Protein AF-A0A819L5R4-F1 (afdb_monomer_lite)

Foldseek 3Di:
DFDDDDDPVRLVVLAPDPVPPDPVVVCVSPPCPPVVDDDDDGDDVPDPRRPDDDDDHGPVNLVPDPDDPAQDDPRQEAEDEAEADQPDPPRDDVVVVQVVCCVVNPRHHYHYDDYYYPDD

Radius of gyration: 20.22 Å; chains: 1; bounding box: 45×38×45 Å

pLDDT: mean 86.04, std 8.28, range [56.38, 96.94]

Organism: NCBI:txid433720

Structure (mmCIF, N/CA/C/O backbone):
data_AF-A0A819L5R4-F1
#
_entry.id   AF-A0A819L5R4-F1
#
loop_
_atom_site.group_PDB
_atom_site.id
_atom_site.type_symbol
_atom_site.label_atom_id
_atom_site.label_alt_id
_atom_site.label_comp_id
_atom_site.label_asym_id
_atom_site.label_entity_id
_atom_site.label_seq_id
_atom_site.pdbx_PDB_ins_code
_atom_site.Cartn_x
_atom_site.Cartn_y
_atom_site.Cartn_z
_atom_site.occupancy
_atom_site.B_iso_or_equiv
_atom_site.auth_seq_id
_atom_site.auth_comp_id
_atom_site.auth_asym_id
_atom_site.auth_atom_id
_atom_site.pdbx_PDB_model_num
ATOM 1 N N . MET A 1 1 ? -1.826 24.662 10.973 1.00 60.44 1 MET A N 1
ATOM 2 C CA . MET A 1 1 ? -2.693 23.920 11.916 1.00 60.44 1 MET A CA 1
ATOM 3 C C . MET A 1 1 ? -1.910 22.696 12.349 1.00 60.44 1 MET A C 1
ATOM 5 O O . MET A 1 1 ? -1.206 22.161 11.508 1.00 60.44 1 MET A O 1
ATOM 9 N N . SER A 1 2 ? -1.961 22.302 13.619 1.00 74.81 2 SER A N 1
ATOM 10 C CA . SER A 1 2 ? -1.259 21.110 14.109 1.00 74.81 2 SER A CA 1
ATOM 11 C C . SER A 1 2 ? -2.091 19.857 13.841 1.00 74.81 2 SER A C 1
ATOM 13 O O . SER A 1 2 ? -3.280 19.840 14.165 1.00 74.81 2 SER A O 1
ATOM 15 N N . PHE A 1 3 ? -1.472 18.817 13.278 1.00 85.00 3 PHE A N 1
ATOM 16 C CA . PHE A 1 3 ? -2.065 17.481 13.225 1.00 85.00 3 PHE A CA 1
ATOM 17 C C . PHE A 1 3 ? -2.491 17.037 14.632 1.00 85.00 3 PHE A C 1
ATOM 19 O O . PHE A 1 3 ? -1.833 17.352 15.622 1.00 85.00 3 PHE A O 1
ATOM 26 N N . THR A 1 4 ? -3.619 16.338 14.724 1.00 87.00 4 THR A N 1
ATOM 27 C CA . THR A 1 4 ? -4.103 15.727 15.966 1.00 87.00 4 THR A CA 1
ATOM 28 C C . THR A 1 4 ? -4.404 14.270 15.663 1.00 87.00 4 THR A C 1
ATOM 30 O O . THR A 1 4 ? -5.177 13.983 14.750 1.00 87.00 4 THR A O 1
ATOM 33 N N . ALA A 1 5 ? -3.773 13.360 16.404 1.00 85.88 5 ALA A N 1
ATOM 34 C CA . ALA A 1 5 ? -4.027 11.935 16.246 1.00 85.88 5 ALA A CA 1
ATOM 35 C C . ALA A 1 5 ? -5.480 11.610 16.649 1.00 85.88 5 ALA A C 1
ATOM 37 O O . ALA A 1 5 ? -5.991 12.221 17.594 1.00 85.88 5 ALA A O 1
ATOM 38 N N . PRO A 1 6 ? -6.154 10.681 15.949 1.00 88.31 6 PRO A N 1
ATOM 39 C CA . PRO A 1 6 ? -7.515 10.289 16.294 1.00 88.31 6 PRO A CA 1
ATOM 40 C C . PRO A 1 6 ? -7.561 9.586 17.659 1.00 88.31 6 PRO A C 1
ATOM 42 O O . PRO A 1 6 ? -6.642 8.846 18.008 1.00 88.31 6 PRO A O 1
ATOM 45 N N . SER A 1 7 ? -8.636 9.799 18.421 1.00 88.88 7 SER A N 1
ATOM 46 C CA . SER A 1 7 ? -8.883 9.075 19.673 1.00 88.88 7 SER A CA 1
ATOM 47 C C . SER A 1 7 ? -9.328 7.632 19.420 1.00 88.88 7 SER A C 1
ATOM 49 O O . SER A 1 7 ? -9.769 7.285 18.321 1.00 88.88 7 SER A O 1
ATOM 51 N N . ASN A 1 8 ? -9.292 6.797 20.460 1.00 85.50 8 ASN A N 1
ATOM 52 C CA . ASN A 1 8 ? -9.774 5.417 20.377 1.00 85.50 8 ASN A CA 1
ATOM 53 C C . ASN A 1 8 ? -11.263 5.343 19.997 1.00 85.50 8 ASN A C 1
ATOM 55 O O . ASN A 1 8 ? -11.650 4.458 19.233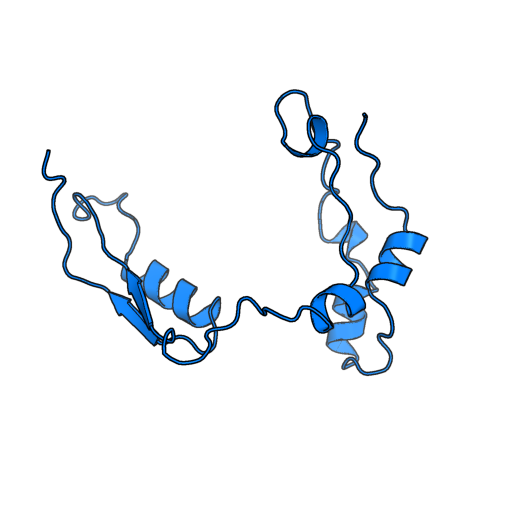 1.00 85.50 8 ASN A O 1
ATOM 59 N N . GLU A 1 9 ? -12.097 6.291 20.445 1.00 89.81 9 GLU A N 1
ATOM 60 C CA . GLU A 1 9 ? -13.498 6.362 20.011 1.00 89.81 9 GLU A CA 1
ATOM 61 C C . GLU A 1 9 ? -13.615 6.686 18.518 1.00 89.81 9 GLU A C 1
ATOM 63 O O . GLU A 1 9 ? -14.392 6.042 17.816 1.00 89.81 9 GLU A O 1
ATOM 68 N N . GLN A 1 10 ? -12.815 7.634 18.015 1.00 90.44 10 GLN A N 1
ATOM 69 C CA . GLN A 1 10 ? -12.808 7.998 16.593 1.00 90.44 10 GLN A CA 1
ATOM 70 C C . GLN A 1 10 ? -12.312 6.845 15.713 1.00 90.44 10 GLN A C 1
ATOM 72 O O . GLN A 1 10 ? -12.837 6.632 14.620 1.00 90.44 10 GLN A O 1
ATOM 77 N N . ILE A 1 11 ? -11.327 6.077 16.188 1.00 87.81 11 ILE A N 1
ATOM 78 C CA . ILE A 1 11 ? -10.840 4.870 15.511 1.00 87.81 11 ILE A CA 1
ATOM 79 C C . ILE A 1 11 ? -11.945 3.806 15.470 1.00 87.81 11 ILE A C 1
ATOM 81 O O . ILE A 1 11 ? -12.227 3.259 14.401 1.00 87.81 11 ILE A O 1
ATOM 85 N N . ALA A 1 12 ? -12.611 3.542 16.598 1.00 88.25 12 ALA A N 1
ATOM 86 C CA . ALA A 1 12 ? -13.705 2.575 16.670 1.00 88.25 12 ALA A CA 1
ATOM 87 C C . ALA A 1 12 ? -14.884 2.967 15.760 1.00 88.25 12 ALA A C 1
ATOM 89 O O . ALA A 1 12 ? -15.414 2.126 15.032 1.00 88.25 12 ALA A O 1
ATOM 90 N N . GLU A 1 13 ? -15.255 4.250 15.743 1.00 91.75 13 GLU A N 1
ATOM 91 C CA . GLU A 1 13 ? -16.275 4.787 14.839 1.00 91.75 13 GLU A CA 1
ATOM 92 C C . GLU A 1 13 ? -15.861 4.633 13.366 1.00 91.75 13 GLU A C 1
ATOM 94 O O . GLU A 1 13 ? -16.663 4.202 12.535 1.00 91.75 13 GLU A O 1
ATOM 99 N N . ALA A 1 14 ? -14.595 4.915 13.035 1.00 91.38 14 ALA A N 1
ATOM 100 C CA . ALA A 1 14 ? -14.080 4.794 11.675 1.00 91.38 14 ALA A CA 1
ATOM 101 C C . ALA A 1 14 ? -14.070 3.347 11.154 1.00 91.38 14 ALA A C 1
ATOM 103 O O . ALA A 1 14 ? -14.312 3.138 9.960 1.00 91.38 14 ALA A O 1
ATOM 104 N N . LEU A 1 15 ? -13.830 2.356 12.020 1.00 89.56 15 LEU A N 1
ATOM 105 C CA . LEU A 1 15 ? -13.906 0.928 11.679 1.00 89.56 15 LEU A CA 1
ATOM 106 C C . LEU A 1 15 ? -15.343 0.485 11.344 1.00 89.56 15 LEU A C 1
ATOM 108 O O . LEU A 1 15 ? -15.543 -0.345 10.449 1.00 89.56 15 LEU A O 1
ATOM 112 N N . GLY A 1 16 ? -16.340 1.073 12.010 1.00 90.81 16 GLY A N 1
ATOM 113 C CA . GLY A 1 16 ? -17.759 0.796 11.795 1.00 90.81 16 GLY A CA 1
ATOM 114 C C . GLY A 1 16 ? -18.206 -0.579 12.311 1.00 90.81 16 GLY A C 1
ATOM 115 O O . GLY A 1 16 ? -17.674 -1.113 13.281 1.00 90.81 16 GLY A O 1
ATOM 116 N N . ASP A 1 17 ? -19.227 -1.164 11.676 1.00 90.75 17 ASP A N 1
ATOM 117 C CA . ASP A 1 17 ? -19.799 -2.446 12.110 1.00 90.75 17 ASP A CA 1
ATOM 118 C C . ASP A 1 17 ? -18.907 -3.649 11.744 1.00 90.75 17 ASP A C 1
ATOM 120 O O . ASP A 1 17 ? -18.797 -4.052 10.580 1.00 90.75 17 ASP A O 1
ATOM 124 N N . LEU A 1 18 ? -18.321 -4.260 12.777 1.00 89.06 18 LEU A N 1
ATOM 125 C CA . LEU A 1 18 ? -17.465 -5.447 12.694 1.00 89.06 18 LEU A CA 1
ATOM 126 C C . LEU A 1 18 ? -18.220 -6.767 12.936 1.00 89.06 18 LEU A C 1
ATOM 128 O O . LEU A 1 18 ? -17.598 -7.830 12.941 1.00 89.06 18 LEU A O 1
ATOM 132 N N . SER A 1 19 ? -19.542 -6.745 13.150 1.00 89.00 19 SER A N 1
ATOM 133 C CA . SER A 1 19 ? -20.344 -7.943 13.467 1.00 89.00 19 SER A CA 1
ATOM 134 C C . SER A 1 19 ? -20.283 -9.030 12.390 1.00 89.00 19 SER A C 1
ATOM 136 O O . SER A 1 19 ? -20.426 -10.212 12.693 1.00 89.00 19 SER A O 1
ATOM 138 N N . LYS A 1 20 ? -20.030 -8.631 11.140 1.00 87.19 20 LYS A N 1
ATOM 139 C CA . LYS A 1 20 ? -19.965 -9.514 9.968 1.00 87.19 20 LYS A CA 1
ATOM 140 C C . LYS A 1 20 ? -18.572 -10.080 9.694 1.00 87.19 20 LYS A C 1
ATOM 142 O O . LYS A 1 20 ? -18.422 -10.858 8.754 1.00 87.19 20 LYS A O 1
ATOM 147 N N . LEU A 1 21 ? -17.550 -9.673 10.449 1.00 88.25 21 LEU A N 1
ATOM 148 C CA . LEU A 1 21 ? -16.200 -10.194 10.256 1.00 88.25 21 LEU A CA 1
ATOM 149 C C . LEU A 1 21 ? -16.068 -11.600 10.857 1.00 88.25 21 LEU A C 1
ATOM 151 O O . LEU A 1 21 ? -16.560 -11.837 11.962 1.00 88.25 21 LEU A O 1
ATOM 155 N N . PRO A 1 22 ? -15.348 -12.521 10.189 1.00 93.31 22 PRO A N 1
ATOM 156 C CA . PRO A 1 22 ? -14.911 -13.761 10.818 1.00 93.31 22 PRO A CA 1
ATOM 157 C C . PRO A 1 22 ? -14.149 -13.468 12.116 1.00 93.31 22 PRO A C 1
ATOM 159 O O . PRO A 1 22 ? -13.393 -12.496 12.180 1.00 93.31 22 PRO A O 1
ATOM 162 N N . ASN A 1 23 ? -14.288 -14.332 13.125 1.00 88.69 23 ASN A N 1
ATOM 163 C CA . ASN A 1 23 ? -13.685 -14.122 14.449 1.00 88.69 23 ASN A CA 1
ATOM 164 C C . ASN A 1 23 ? -12.179 -13.816 14.391 1.00 88.69 23 ASN A C 1
ATOM 166 O O . ASN A 1 23 ? -11.716 -12.922 15.091 1.00 88.69 23 ASN A O 1
ATOM 170 N N . THR A 1 24 ? -11.429 -14.491 13.515 1.00 88.56 24 THR A N 1
ATOM 171 C CA . THR A 1 24 ? -9.989 -14.253 13.329 1.00 88.56 24 THR A CA 1
ATOM 172 C C . THR A 1 24 ? -9.689 -12.828 12.858 1.00 88.56 24 THR A C 1
ATOM 174 O O . THR A 1 24 ? -8.787 -12.185 13.383 1.00 88.56 24 THR A O 1
ATOM 177 N N . MET A 1 25 ? -10.466 -12.306 11.903 1.00 86.19 25 MET A N 1
ATOM 178 C CA . MET A 1 25 ? -10.300 -10.933 11.412 1.00 86.19 25 MET A CA 1
ATOM 179 C C . MET A 1 25 ? -10.752 -9.916 12.451 1.00 86.19 25 MET A C 1
ATOM 181 O O . MET A 1 25 ? -10.093 -8.901 12.628 1.00 86.19 25 MET A O 1
ATOM 185 N N . LYS A 1 26 ? -11.846 -10.205 13.165 1.00 86.94 26 LYS A N 1
ATOM 186 C CA . LYS A 1 26 ? -12.317 -9.357 14.259 1.00 86.94 26 LYS A CA 1
ATOM 187 C C . LYS A 1 26 ? -11.239 -9.216 15.335 1.00 86.94 26 LYS A C 1
ATOM 189 O O . LYS A 1 26 ? -10.924 -8.100 15.713 1.00 86.94 26 LYS A O 1
ATOM 1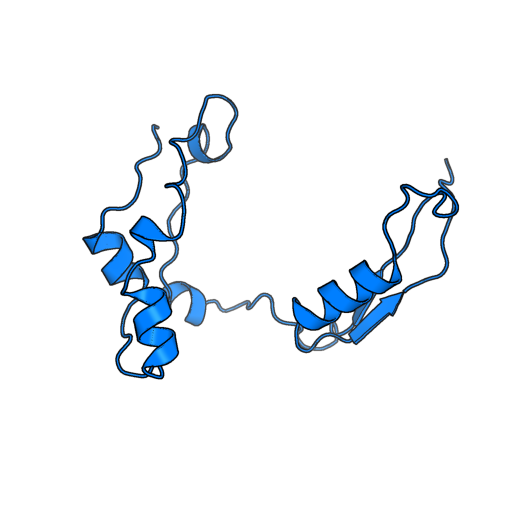94 N N . MET A 1 27 ? -10.610 -10.320 15.744 1.00 82.88 27 MET A N 1
ATOM 195 C CA . MET A 1 27 ? -9.482 -10.290 16.679 1.00 82.88 27 MET A CA 1
ATOM 196 C C . MET A 1 27 ? -8.312 -9.462 16.149 1.00 82.88 27 MET A C 1
ATOM 198 O O . MET A 1 27 ? -7.797 -8.635 16.890 1.00 82.88 27 MET A O 1
ATOM 202 N N . ALA A 1 28 ? -7.933 -9.640 14.881 1.00 82.81 28 ALA A N 1
ATOM 203 C CA . ALA A 1 28 ? -6.822 -8.902 14.282 1.00 82.81 28 ALA A CA 1
ATOM 204 C C . ALA A 1 28 ? -7.042 -7.378 14.256 1.00 82.81 28 ALA A C 1
ATOM 206 O O . ALA A 1 28 ? -6.064 -6.639 14.241 1.00 82.81 28 ALA A O 1
ATOM 207 N N . VAL A 1 29 ? -8.299 -6.910 14.247 1.00 80.75 29 VAL A N 1
ATOM 208 C CA . VAL A 1 29 ? -8.633 -5.474 14.202 1.00 80.75 29 VAL A CA 1
ATOM 209 C C . VAL A 1 29 ? -9.086 -4.874 15.535 1.00 80.75 29 VAL A C 1
ATOM 211 O O . VAL A 1 29 ? -9.196 -3.656 15.627 1.00 80.75 29 VAL A O 1
ATOM 214 N N . THR A 1 30 ? -9.371 -5.687 16.559 1.00 77.06 30 THR A N 1
ATOM 215 C CA . THR A 1 30 ? -9.818 -5.185 17.875 1.00 77.06 30 THR A CA 1
ATOM 216 C C . THR A 1 30 ? -8.876 -5.515 19.022 1.00 77.06 30 THR A C 1
ATOM 218 O O . THR A 1 30 ? -8.931 -4.837 20.041 1.00 77.06 30 THR A O 1
ATOM 221 N N . ASN A 1 31 ? -8.046 -6.555 18.903 1.00 70.88 31 ASN A N 1
ATOM 222 C CA . ASN A 1 31 ? -7.233 -7.047 20.012 1.00 70.88 31 ASN A CA 1
ATOM 223 C C . ASN A 1 31 ? -5.747 -6.944 19.668 1.00 70.88 31 ASN A C 1
ATOM 225 O O . ASN A 1 31 ? -5.283 -7.558 18.711 1.00 70.88 31 ASN A O 1
ATOM 229 N N . GLY A 1 32 ? -4.999 -6.213 20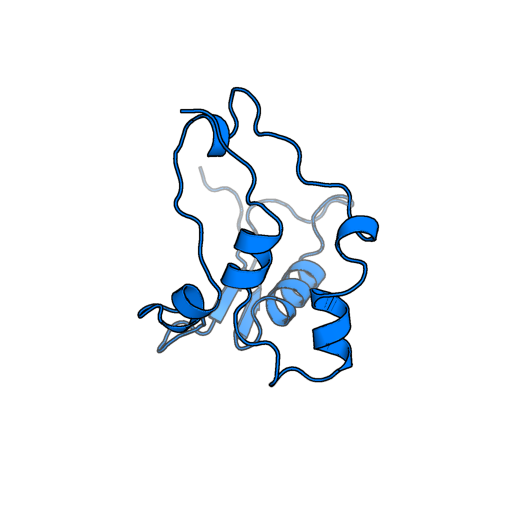.494 1.00 64.62 32 GLY A N 1
ATOM 230 C CA . GLY A 1 32 ? -3.539 -6.221 20.470 1.00 64.62 32 GLY A CA 1
ATOM 231 C C . GLY A 1 32 ? -2.890 -5.428 19.339 1.00 64.62 32 GLY A C 1
ATOM 232 O O . GLY A 1 32 ? -1.676 -5.513 19.223 1.00 64.62 32 GLY A O 1
ATOM 233 N N . ILE A 1 33 ? -3.624 -4.646 18.531 1.00 65.81 33 ILE A N 1
ATOM 234 C CA . ILE A 1 33 ? -2.987 -3.737 17.553 1.00 65.81 33 ILE A CA 1
ATOM 235 C C . ILE A 1 33 ? -2.056 -2.753 18.262 1.00 65.81 33 ILE A C 1
ATOM 237 O O . ILE A 1 33 ? -0.946 -2.537 17.785 1.00 65.81 33 ILE A O 1
ATOM 241 N N . GLU A 1 34 ? -2.500 -2.197 19.392 1.00 68.00 34 GLU A N 1
ATOM 242 C CA . GLU A 1 34 ? -1.739 -1.204 20.162 1.00 68.00 34 GLU A CA 1
ATOM 243 C C . GLU A 1 34 ? -0.388 -1.754 20.647 1.00 68.00 34 GLU A C 1
ATOM 245 O O . GLU A 1 34 ? 0.587 -1.014 20.687 1.00 68.00 34 GLU A O 1
ATOM 250 N N . ASP A 1 35 ? -0.313 -3.061 20.922 1.00 74.25 35 ASP A N 1
ATOM 251 C CA . ASP A 1 35 ? 0.920 -3.750 21.327 1.00 74.25 35 ASP A CA 1
ATOM 252 C C . ASP A 1 35 ? 1.656 -4.415 20.147 1.00 74.25 35 ASP A C 1
ATOM 254 O O . ASP A 1 35 ? 2.777 -4.902 20.297 1.00 74.25 35 ASP A O 1
ATOM 258 N N . SER A 1 36 ? 1.023 -4.495 18.971 1.00 79.31 36 SER A N 1
ATOM 259 C CA . SER A 1 36 ? 1.595 -5.162 17.792 1.00 79.31 36 SER A CA 1
ATOM 260 C C . SER A 1 36 ? 2.532 -4.252 17.006 1.00 79.31 36 SER A C 1
ATOM 262 O O . SER A 1 36 ? 3.389 -4.753 16.276 1.00 79.31 36 SER A O 1
ATOM 264 N N . PHE A 1 37 ? 2.360 -2.933 17.119 1.00 81.62 37 PHE A N 1
ATOM 265 C CA . PHE A 1 37 ? 3.123 -1.947 16.362 1.00 81.62 37 PHE A CA 1
ATOM 266 C C . PHE A 1 37 ? 3.392 -0.703 17.201 1.00 81.62 37 PHE A C 1
ATOM 268 O O . PHE A 1 37 ? 2.530 -0.247 17.945 1.00 81.62 37 PHE A O 1
ATOM 275 N N . GLU A 1 38 ? 4.569 -0.112 17.011 1.00 83.06 38 GLU A N 1
ATOM 276 C CA . GLU A 1 38 ? 4.872 1.200 17.576 1.00 83.06 38 GLU A CA 1
ATOM 277 C C . GLU A 1 38 ? 3.894 2.258 17.031 1.00 83.06 38 GLU A C 1
ATOM 279 O O . GLU A 1 38 ? 3.639 2.286 15.817 1.00 83.06 38 GLU A O 1
ATOM 284 N N . PRO A 1 39 ? 3.359 3.149 17.885 1.00 80.38 39 PRO A N 1
ATOM 285 C CA . PRO A 1 39 ? 2.493 4.230 17.438 1.00 80.38 39 PRO A CA 1
ATOM 286 C C . PRO A 1 39 ? 3.169 5.106 16.379 1.00 80.38 39 PRO A C 1
ATOM 288 O O . PRO A 1 39 ? 4.348 5.450 16.487 1.00 80.38 39 PRO A O 1
ATOM 291 N N . VAL A 1 40 ? 2.401 5.532 15.371 1.00 82.44 40 VAL A N 1
ATOM 292 C CA . VAL A 1 40 ? 2.892 6.496 14.378 1.00 82.44 40 VAL A CA 1
ATOM 293 C C . VAL A 1 40 ? 3.220 7.812 15.100 1.00 82.44 40 VAL A C 1
ATOM 295 O O . VAL A 1 40 ? 2.351 8.352 15.792 1.00 82.44 40 VAL A O 1
ATOM 298 N N . PRO A 1 41 ? 4.451 8.343 14.971 1.00 87.25 41 PRO A N 1
ATOM 299 C CA . PRO A 1 41 ? 4.841 9.558 15.670 1.00 87.25 41 PRO A CA 1
ATOM 300 C C . PRO A 1 41 ? 4.070 10.772 15.147 1.00 87.25 41 PRO A C 1
ATOM 302 O O . PRO A 1 41 ? 3.541 10.781 14.034 1.00 87.25 41 PRO A O 1
ATOM 305 N N . GLN A 1 42 ? 4.043 11.831 15.955 1.00 89.69 42 GLN A N 1
ATOM 306 C CA . GLN A 1 42 ? 3.506 13.115 15.515 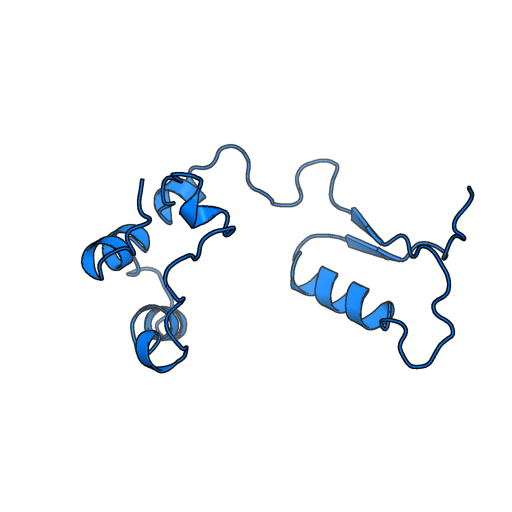1.00 89.69 42 GLN A CA 1
ATOM 307 C C . GLN A 1 42 ? 4.296 13.629 14.295 1.00 89.69 42 GLN A C 1
ATOM 309 O O . GLN A 1 42 ? 5.529 13.571 14.319 1.00 89.69 42 GLN A O 1
ATOM 314 N N . PRO A 1 43 ? 3.618 14.144 13.251 1.00 91.44 43 PRO A N 1
ATOM 315 C CA . PRO A 1 43 ? 4.280 14.721 12.088 1.00 91.44 43 PRO A CA 1
ATOM 316 C C . PRO A 1 43 ? 5.224 15.866 12.476 1.00 91.44 43 PRO A C 1
ATOM 318 O O . PRO A 1 43 ? 4.859 16.764 13.239 1.00 91.44 43 PRO A O 1
ATOM 321 N N . ASN A 1 44 ? 6.428 15.853 11.914 1.00 89.88 44 ASN A N 1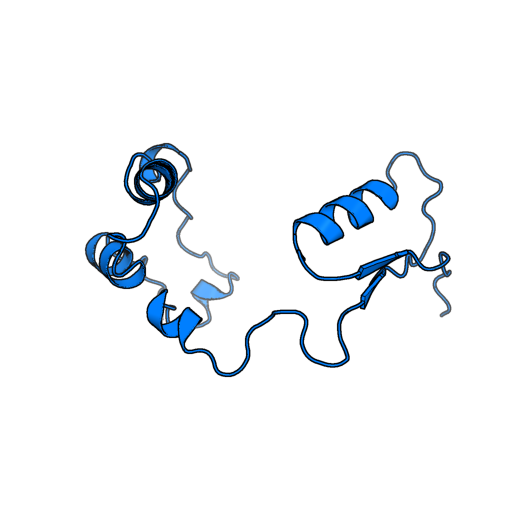
ATOM 322 C CA . ASN A 1 44 ? 7.461 16.862 12.109 1.00 89.88 44 ASN A CA 1
ATOM 323 C C . ASN A 1 44 ? 7.409 17.953 11.031 1.00 89.88 44 ASN A C 1
ATOM 325 O O . ASN A 1 44 ? 6.748 17.835 10.000 1.00 89.88 44 ASN A O 1
ATOM 329 N N . GLY A 1 45 ? 8.155 19.039 11.246 1.00 90.06 45 GLY A N 1
ATOM 330 C CA . GLY A 1 45 ? 8.303 20.096 10.246 1.00 90.06 45 GLY A CA 1
ATOM 331 C C . GLY A 1 45 ? 8.881 19.554 8.934 1.00 90.06 45 GLY A C 1
ATOM 332 O O . GLY A 1 45 ? 10.023 19.111 8.905 1.00 90.06 45 GLY A O 1
ATOM 333 N N . GLY A 1 46 ? 8.091 19.606 7.859 1.00 87.12 46 GLY A N 1
ATOM 334 C CA . GLY A 1 46 ? 8.447 19.025 6.556 1.00 87.12 46 GLY A CA 1
ATOM 335 C C . GLY A 1 46 ? 7.543 17.862 6.153 1.00 87.12 46 GLY A C 1
ATOM 336 O O . GLY A 1 46 ? 7.363 17.626 4.961 1.00 87.12 46 GLY A O 1
ATOM 337 N N . ASP A 1 47 ? 6.917 17.201 7.128 1.00 91.81 47 ASP A N 1
ATOM 338 C CA . ASP A 1 47 ? 5.967 16.129 6.862 1.00 91.81 47 ASP A CA 1
ATOM 339 C C . ASP A 1 47 ? 4.670 16.695 6.293 1.00 91.81 47 ASP A C 1
ATOM 341 O O . ASP A 1 47 ? 4.186 17.758 6.696 1.00 91.81 47 ASP A O 1
ATOM 345 N N . TRP A 1 48 ? 4.071 15.941 5.374 1.00 90.94 48 TRP A N 1
ATOM 346 C CA . TRP A 1 48 ? 2.851 16.353 4.690 1.00 90.94 48 TRP A CA 1
ATOM 347 C C . TRP A 1 48 ? 1.729 16.703 5.676 1.00 90.94 48 TRP A C 1
ATOM 349 O O . TRP A 1 48 ? 1.168 17.793 5.616 1.00 90.94 48 TRP A O 1
ATOM 359 N N . LEU A 1 49 ? 1.472 15.834 6.658 1.00 90.25 49 LEU A N 1
ATOM 360 C CA . LEU A 1 49 ? 0.429 16.043 7.668 1.00 90.25 49 LEU A CA 1
ATOM 361 C C . LEU A 1 49 ? 0.745 17.170 8.667 1.00 90.25 49 LEU A C 1
ATOM 363 O O . LEU A 1 49 ? -0.163 17.656 9.337 1.00 90.25 49 LEU A O 1
ATOM 367 N N . ALA A 1 50 ? 1.999 17.627 8.767 1.00 90.69 50 ALA A N 1
ATOM 368 C CA . ALA A 1 50 ? 2.336 18.810 9.563 1.00 90.69 50 ALA A CA 1
ATOM 369 C C . ALA A 1 50 ? 1.949 20.115 8.848 1.00 90.69 50 ALA A C 1
ATOM 371 O O . ALA A 1 50 ? 1.710 21.138 9.493 1.00 90.69 50 ALA A O 1
ATOM 372 N N . GLN A 1 51 ? 1.904 20.088 7.513 1.00 91.12 51 GLN A N 1
ATOM 373 C CA . GLN A 1 51 ? 1.660 21.263 6.672 1.00 91.12 51 GLN A CA 1
ATOM 374 C C . GLN A 1 51 ? 0.242 21.293 6.093 1.00 91.12 51 GLN A C 1
ATOM 376 O O . GLN A 1 51 ? -0.310 22.371 5.859 1.00 91.12 51 GLN A O 1
ATOM 381 N N . HIS A 1 52 ? -0.368 20.125 5.901 1.00 88.88 52 HIS A N 1
ATOM 382 C CA . HIS A 1 52 ? -1.654 19.959 5.242 1.00 88.88 52 HIS A CA 1
ATOM 383 C C . HIS A 1 52 ? -2.691 19.363 6.190 1.00 88.88 52 HIS A C 1
ATOM 385 O O . HIS A 1 52 ? -2.461 18.353 6.850 1.00 88.88 52 HIS A O 1
ATOM 391 N N . ASN A 1 53 ? -3.866 19.995 6.231 1.00 88.12 53 ASN A N 1
ATOM 392 C CA . ASN A 1 53 ? -5.008 19.472 6.966 1.00 88.12 53 ASN A CA 1
ATOM 393 C C . ASN A 1 53 ? -5.788 18.496 6.080 1.00 88.12 53 ASN A C 1
ATOM 395 O O . ASN A 1 53 ? -6.480 18.919 5.150 1.00 88.12 53 ASN A O 1
ATOM 399 N N . GLU A 1 54 ? -5.698 17.208 6.389 1.00 87.12 54 GLU A N 1
ATOM 400 C CA . GLU A 1 54 ? -6.441 16.160 5.697 1.00 87.12 54 GLU A CA 1
ATOM 401 C C . GLU A 1 54 ? -7.640 15.692 6.518 1.00 87.12 54 GLU A C 1
ATOM 403 O O . GLU A 1 54 ? -7.595 15.605 7.744 1.00 87.12 54 GLU A O 1
ATOM 408 N N . LYS A 1 55 ? -8.736 15.366 5.829 1.00 86.38 55 LYS A N 1
ATOM 409 C CA . LYS A 1 55 ? -9.871 14.702 6.470 1.00 86.38 55 LYS A CA 1
ATOM 410 C C . LYS A 1 55 ? -9.576 13.210 6.549 1.00 86.38 55 LYS A C 1
ATOM 412 O O . LYS A 1 55 ? -9.218 12.608 5.541 1.00 86.38 55 LYS A O 1
ATOM 417 N N . GLY A 1 56 ? -9.798 12.616 7.718 1.00 86.81 56 GLY A N 1
ATOM 418 C CA . GLY A 1 56 ? -9.783 11.163 7.858 1.00 86.81 56 GLY A CA 1
ATOM 419 C C . GLY A 1 56 ? -10.839 10.482 6.977 1.00 86.81 56 GLY A C 1
ATOM 420 O O . GLY A 1 56 ? -11.795 11.109 6.508 1.00 86.81 56 GLY A O 1
ATOM 421 N N . GLN A 1 57 ? -10.679 9.176 6.776 1.00 90.31 57 GLN A N 1
ATOM 422 C CA . GLN A 1 57 ? -11.598 8.347 6.002 1.00 90.31 57 GLN A CA 1
ATOM 423 C C . GLN A 1 57 ? -12.100 7.181 6.858 1.00 90.31 57 GLN A C 1
ATOM 425 O O . GLN A 1 57 ? -11.312 6.381 7.350 1.00 90.31 57 GLN A O 1
ATOM 430 N N . THR A 1 58 ? -13.421 7.067 7.008 1.00 92.56 58 THR A N 1
ATOM 431 C CA . THR A 1 58 ? -14.053 5.908 7.654 1.00 92.56 58 THR A CA 1
ATOM 432 C C . THR A 1 58 ? -14.210 4.749 6.669 1.00 92.56 58 THR A C 1
ATOM 434 O O . THR A 1 58 ? -14.283 4.957 5.453 1.00 92.56 58 THR A O 1
ATOM 437 N N . MET A 1 59 ? -14.347 3.522 7.174 1.00 89.19 59 MET A N 1
ATOM 438 C CA . MET A 1 59 ? -14.585 2.331 6.352 1.00 89.19 59 MET A CA 1
ATOM 439 C C . MET A 1 59 ? -15.874 2.450 5.528 1.00 89.19 59 MET A C 1
ATOM 441 O O . MET A 1 59 ? -15.936 2.022 4.375 1.00 89.19 59 MET A O 1
ATOM 445 N N . GLU A 1 60 ? -16.919 3.056 6.092 1.00 90.38 60 GLU A N 1
ATOM 446 C CA . GLU A 1 60 ? -18.160 3.309 5.361 1.00 90.38 60 GLU A CA 1
ATOM 447 C C . GLU A 1 60 ? -17.954 4.320 4.224 1.00 90.38 60 GLU A C 1
ATOM 449 O O . GLU A 1 60 ? -18.423 4.086 3.108 1.00 90.38 60 GLU A O 1
ATOM 454 N N . SER A 1 61 ? -17.214 5.405 4.481 1.00 90.69 61 SER A N 1
ATOM 455 C CA . SER A 1 61 ? -16.849 6.392 3.458 1.00 90.69 61 SER A CA 1
ATOM 456 C C . SER A 1 61 ? -16.053 5.742 2.324 1.00 90.69 61 SER A C 1
ATOM 458 O O . SER A 1 61 ? -16.418 5.885 1.156 1.00 90.69 61 SER A O 1
ATOM 460 N N . PHE A 1 62 ? -15.049 4.926 2.664 1.00 89.12 62 PHE A N 1
ATOM 461 C CA . PHE A 1 62 ? -14.270 4.151 1.698 1.00 89.12 62 PHE A CA 1
ATOM 462 C C . PHE A 1 62 ? -15.160 3.250 0.826 1.00 89.12 62 PHE A C 1
ATOM 464 O O . PHE A 1 62 ? -15.055 3.251 -0.401 1.00 89.12 62 PHE A O 1
ATOM 471 N N . ARG A 1 63 ? -16.108 2.519 1.430 1.00 86.06 63 ARG A N 1
ATOM 472 C CA . ARG A 1 63 ? -17.036 1.639 0.692 1.00 86.06 63 ARG A CA 1
ATOM 473 C C . ARG A 1 63 ? -17.948 2.394 -0.275 1.00 86.06 63 ARG A C 1
ATOM 475 O O . ARG A 1 63 ? -18.305 1.831 -1.312 1.00 86.06 63 ARG A O 1
ATOM 482 N N . LYS A 1 64 ? -18.333 3.626 0.072 1.00 89.69 64 LYS A N 1
ATOM 483 C CA . LYS A 1 64 ? -19.212 4.495 -0.726 1.00 89.69 64 LYS A CA 1
ATOM 484 C C . LYS A 1 64 ? -18.483 5.255 -1.835 1.00 89.69 64 LYS A C 1
ATOM 486 O O . LYS A 1 64 ? -19.154 5.916 -2.626 1.00 89.69 64 LYS A O 1
ATOM 491 N N . MET A 1 65 ? -17.152 5.178 -1.917 1.00 86.62 65 MET A N 1
ATOM 492 C CA . MET A 1 65 ? -16.404 5.838 -2.986 1.00 86.62 65 MET A CA 1
ATOM 493 C C . MET A 1 65 ? -16.917 5.396 -4.362 1.00 86.62 65 MET A C 1
ATOM 495 O O . MET A 1 65 ? -16.969 4.204 -4.673 1.00 86.62 65 MET A O 1
ATOM 499 N N . SER A 1 66 ? -17.281 6.376 -5.191 1.00 77.00 66 SER A N 1
ATOM 500 C CA . SER A 1 66 ? -17.765 6.164 -6.560 1.00 77.00 66 SER A CA 1
ATOM 501 C C . SER A 1 66 ? -16.670 5.629 -7.484 1.00 77.00 66 SER A C 1
ATOM 503 O O . SER A 1 66 ? -16.948 4.838 -8.382 1.00 77.00 66 SER A O 1
ATOM 505 N N . SER A 1 67 ? -15.418 6.016 -7.233 1.00 75.44 67 SER A N 1
ATOM 506 C CA . SER A 1 67 ? -14.227 5.479 -7.883 1.00 75.44 67 SER A CA 1
ATOM 507 C C . SER A 1 67 ? -13.453 4.614 -6.895 1.00 75.44 67 SER A C 1
ATOM 509 O O . SER A 1 67 ? -12.822 5.124 -5.969 1.00 75.44 67 SER A O 1
ATOM 511 N N . LYS A 1 68 ? -13.475 3.299 -7.095 1.00 71.75 68 LYS A N 1
ATOM 512 C CA . LYS A 1 68 ? -12.589 2.393 -6.363 1.00 71.75 68 LYS A CA 1
ATOM 513 C C . LYS A 1 68 ? -11.268 2.301 -7.117 1.00 71.75 68 LYS A C 1
ATOM 515 O O . LYS A 1 68 ? -11.283 2.151 -8.336 1.00 71.75 68 LYS A O 1
ATOM 520 N N . ALA A 1 69 ? -10.146 2.332 -6.400 1.00 69.25 69 ALA A N 1
ATOM 521 C CA . ALA A 1 69 ? -8.821 2.026 -6.947 1.00 69.25 69 ALA A CA 1
ATOM 522 C C . ALA A 1 69 ? -8.660 0.510 -7.169 1.00 69.25 69 ALA A C 1
ATOM 524 O O . ALA A 1 69 ? -7.706 -0.113 -6.716 1.00 69.25 69 ALA A O 1
ATOM 525 N N . ILE A 1 70 ? -9.656 -0.093 -7.815 1.00 69.81 70 ILE A N 1
ATOM 526 C CA . ILE A 1 70 ? -9.612 -1.466 -8.289 1.00 69.81 70 ILE A CA 1
ATOM 527 C C . ILE A 1 70 ? -9.438 -1.433 -9.804 1.00 69.81 70 ILE A C 1
ATOM 529 O O . ILE A 1 70 ? -9.926 -0.503 -10.456 1.00 69.81 70 ILE A O 1
ATOM 533 N N . PRO A 1 71 ? -8.801 -2.455 -10.381 1.00 70.44 71 PRO A N 1
ATOM 534 C CA . PRO A 1 71 ? -8.724 -2.599 -11.827 1.00 70.44 71 PRO A CA 1
ATOM 535 C C . PRO A 1 71 ? -10.146 -2.624 -12.398 1.00 70.44 71 PRO A C 1
ATOM 537 O O . PRO A 1 71 ? -10.943 -3.504 -12.069 1.00 70.44 71 PRO A O 1
ATOM 540 N N . HIS A 1 72 ? -10.503 -1.624 -13.203 1.00 69.69 72 HIS A N 1
ATOM 541 C CA . HIS A 1 72 ? -11.854 -1.461 -13.736 1.00 69.69 72 HIS A CA 1
ATOM 542 C C . HIS A 1 72 ? -11.831 -1.331 -15.260 1.00 69.69 72 HIS A C 1
ATOM 544 O O . HIS A 1 72 ? -10.951 -0.694 -15.845 1.00 69.69 72 HIS A O 1
ATOM 550 N N . GLY A 1 73 ? -12.845 -1.913 -15.910 1.00 71.75 73 GLY A N 1
ATOM 551 C CA . GLY A 1 73 ? -13.038 -1.817 -17.354 1.00 71.75 73 GLY A CA 1
ATOM 552 C C . GLY A 1 73 ? -11.873 -2.425 -18.139 1.00 71.75 73 GLY A C 1
ATOM 553 O O . GLY A 1 73 ? -11.608 -3.624 -18.034 1.00 71.75 73 GLY A O 1
ATOM 554 N N . THR A 1 74 ? -11.200 -1.593 -18.935 1.00 72.19 74 THR A N 1
ATOM 555 C CA . THR A 1 74 ? -10.079 -1.952 -19.819 1.00 72.19 74 THR A CA 1
ATOM 556 C C . THR A 1 74 ? -8.710 -1.942 -19.131 1.00 72.19 74 THR A C 1
ATOM 558 O O . THR A 1 74 ? -7.750 -2.455 -19.696 1.00 72.19 74 THR A O 1
ATOM 561 N N . HIS A 1 75 ? -8.597 -1.395 -17.916 1.00 76.50 75 HIS A N 1
ATOM 562 C CA . HIS A 1 75 ? -7.323 -1.258 -17.200 1.00 76.50 75 HIS A CA 1
ATOM 563 C C . HIS A 1 75 ? -7.140 -2.411 -16.212 1.00 76.50 75 HIS A C 1
ATOM 565 O O . HIS A 1 75 ? -7.383 -2.269 -15.015 1.00 76.50 75 HIS A O 1
ATOM 571 N N . LYS A 1 76 ? -6.772 -3.579 -16.745 1.00 86.75 76 LYS A N 1
ATOM 572 C CA . LYS A 1 76 ? -6.548 -4.813 -15.970 1.00 86.75 76 LYS A CA 1
ATOM 573 C C . LYS A 1 76 ? -5.088 -5.239 -15.906 1.00 86.75 76 LYS A C 1
ATOM 575 O O . LYS A 1 76 ? -4.771 -6.137 -15.135 1.00 86.75 76 LYS A O 1
ATOM 580 N N . THR A 1 77 ? -4.229 -4.625 -16.713 1.00 91.00 77 THR A N 1
ATOM 581 C CA . THR A 1 77 ? -2.824 -5.011 -16.826 1.00 91.00 77 THR A CA 1
ATOM 582 C C . THR A 1 77 ? -1.931 -3.923 -16.252 1.00 91.00 77 THR A C 1
ATOM 584 O O . THR A 1 77 ? -2.041 -2.758 -16.634 1.00 91.00 77 THR A O 1
ATOM 587 N N . ILE A 1 78 ? -1.042 -4.313 -15.344 1.00 92.06 78 ILE A N 1
ATOM 588 C CA . ILE A 1 78 ? 0.081 -3.507 -14.877 1.00 92.06 78 ILE A CA 1
ATOM 589 C C . ILE A 1 78 ? 1.295 -3.928 -15.698 1.00 92.06 78 ILE A C 1
ATOM 591 O O . ILE A 1 78 ? 1.733 -5.074 -15.614 1.00 92.06 78 ILE A O 1
ATOM 595 N N . TYR A 1 79 ? 1.844 -2.996 -16.468 1.00 95.00 79 TYR A N 1
ATOM 596 C CA . TYR A 1 79 ? 3.114 -3.192 -17.152 1.00 95.00 79 TYR A CA 1
ATOM 597 C C . TYR A 1 79 ? 4.240 -2.635 -16.289 1.00 95.00 79 TYR A C 1
ATOM 599 O O . TYR A 1 79 ? 4.228 -1.458 -15.923 1.00 95.00 79 TYR A O 1
ATOM 607 N N . ILE A 1 80 ? 5.216 -3.475 -15.967 1.00 95.50 80 ILE A N 1
ATOM 608 C CA . ILE A 1 80 ? 6.447 -3.065 -15.297 1.00 95.50 80 ILE A CA 1
ATOM 609 C C . ILE A 1 80 ? 7.491 -2.856 -16.387 1.00 95.50 80 ILE A C 1
ATOM 611 O O . ILE A 1 80 ? 7.875 -3.808 -17.059 1.00 95.50 80 ILE A O 1
ATOM 615 N N . GLN A 1 81 ? 7.934 -1.612 -16.558 1.00 95.81 81 GLN A N 1
ATOM 616 C CA . GLN A 1 81 ? 8.987 -1.222 -17.492 1.00 95.81 81 GLN A CA 1
ATOM 617 C C . GLN A 1 81 ? 10.279 -0.956 -16.709 1.00 95.81 81 GLN A C 1
ATOM 619 O O . GLN A 1 81 ? 10.402 0.111 -16.103 1.00 95.81 81 GLN A O 1
ATOM 624 N N . PRO A 1 82 ? 11.252 -1.883 -16.691 1.00 94.19 82 PRO A N 1
ATOM 625 C CA . PRO A 1 82 ? 12.553 -1.613 -16.093 1.00 94.19 82 PRO A CA 1
ATOM 626 C C . PRO A 1 82 ? 13.288 -0.564 -16.933 1.00 94.19 82 PRO A C 1
ATOM 628 O O . PRO A 1 82 ? 13.321 -0.675 -18.161 1.00 94.19 82 PRO A O 1
ATOM 631 N N . VAL A 1 83 ? 13.862 0.449 -16.281 1.00 93.31 83 VAL A N 1
ATOM 632 C CA . VAL A 1 83 ? 14.643 1.512 -16.933 1.00 93.31 83 VAL A CA 1
ATOM 633 C C . VAL A 1 83 ? 16.044 1.559 -16.317 1.00 93.31 83 VAL A C 1
ATOM 635 O O . VAL A 1 83 ? 16.174 1.732 -15.105 1.00 93.31 83 VAL A O 1
ATOM 638 N N . GLY A 1 84 ? 17.085 1.412 -17.137 1.00 90.38 84 GLY A N 1
ATOM 639 C CA . GLY A 1 84 ? 18.489 1.325 -16.717 1.00 90.38 84 GLY A CA 1
ATOM 640 C C . GLY A 1 84 ? 19.000 -0.114 -16.571 1.00 90.38 84 GLY A C 1
ATOM 641 O O . GLY A 1 84 ? 18.388 -1.048 -17.076 1.00 90.38 84 GLY A O 1
ATOM 642 N N . SER A 1 85 ? 20.133 -0.300 -15.882 1.00 87.25 85 SER A N 1
ATOM 643 C CA . SER A 1 85 ? 20.770 -1.621 -15.755 1.00 87.25 85 SER A CA 1
ATOM 644 C C . SER A 1 85 ? 20.320 -2.398 -14.518 1.00 87.25 85 SER A C 1
ATOM 646 O O . SER A 1 85 ? 20.292 -1.856 -13.412 1.00 87.25 85 SER A O 1
ATOM 648 N N . PHE A 1 86 ? 20.035 -3.690 -14.703 1.00 89.06 86 PHE A N 1
ATOM 649 C CA . PHE A 1 86 ? 19.605 -4.624 -13.651 1.00 89.06 86 PHE A CA 1
ATOM 650 C C . PHE A 1 86 ? 20.532 -5.850 -13.523 1.00 89.06 86 PHE A C 1
ATOM 652 O O . PHE A 1 86 ? 20.163 -6.859 -12.932 1.00 89.06 86 PHE A O 1
ATOM 659 N N . ASP A 1 87 ? 21.749 -5.766 -14.059 1.00 83.75 87 ASP A N 1
ATOM 660 C CA . ASP A 1 87 ? 22.756 -6.837 -14.096 1.00 83.75 87 ASP A CA 1
ATOM 661 C C . ASP A 1 87 ? 23.723 -6.852 -12.890 1.00 83.75 87 ASP A C 1
ATOM 663 O O . ASP A 1 87 ? 24.641 -7.669 -12.828 1.00 83.75 87 ASP A O 1
ATOM 667 N N . HIS A 1 88 ? 23.524 -5.978 -11.899 1.00 85.94 88 HIS A N 1
ATOM 668 C CA . HIS A 1 88 ? 24.366 -5.895 -10.702 1.00 85.94 88 HIS A CA 1
ATOM 669 C C . HIS A 1 88 ? 23.744 -6.651 -9.508 1.00 85.94 88 HIS A C 1
ATOM 671 O O . HIS A 1 88 ? 22.537 -6.554 -9.302 1.00 85.94 88 HIS A O 1
ATOM 677 N N . PRO A 1 89 ? 24.534 -7.258 -8.595 1.00 85.88 89 PRO A N 1
ATOM 678 C CA . PRO A 1 89 ? 24.045 -7.945 -7.380 1.00 85.88 89 PRO A CA 1
ATOM 679 C C . PRO A 1 89 ? 23.161 -7.145 -6.401 1.00 85.88 89 PRO A C 1
ATOM 681 O O . PRO A 1 89 ? 22.697 -7.687 -5.406 1.00 85.88 89 PRO A O 1
ATOM 684 N N . ARG A 1 90 ? 22.975 -5.842 -6.633 1.00 86.75 90 ARG A N 1
ATOM 685 C CA . ARG A 1 90 ? 22.126 -4.942 -5.826 1.00 86.75 90 ARG A CA 1
ATOM 686 C C . ARG A 1 90 ? 20.911 -4.441 -6.606 1.00 86.75 90 ARG A C 1
ATOM 688 O O . ARG A 1 90 ? 20.151 -3.634 -6.079 1.00 86.75 90 ARG A O 1
ATOM 695 N N . ALA A 1 91 ? 20.772 -4.852 -7.864 1.00 88.00 91 ALA A N 1
ATOM 696 C CA . ALA A 1 91 ? 19.590 -4.563 -8.647 1.00 88.00 91 ALA A CA 1
ATOM 697 C C . ALA A 1 91 ? 18.385 -5.239 -7.993 1.00 88.00 91 ALA A C 1
ATOM 699 O O . ALA A 1 91 ? 18.502 -6.317 -7.406 1.00 88.00 91 ALA A O 1
ATOM 700 N N . ALA A 1 92 ? 17.232 -4.584 -8.075 1.00 87.38 92 ALA A N 1
ATOM 701 C CA . ALA A 1 92 ? 16.022 -5.163 -7.533 1.00 87.38 92 ALA A CA 1
ATOM 702 C C . ALA A 1 92 ? 15.635 -6.415 -8.350 1.00 87.38 92 ALA A C 1
ATOM 704 O O . ALA A 1 92 ? 15.630 -6.344 -9.583 1.00 87.38 92 ALA A O 1
ATOM 705 N N . PRO A 1 93 ? 15.310 -7.544 -7.696 1.00 93.12 93 PRO A N 1
ATOM 706 C CA . PRO A 1 93 ? 14.877 -8.755 -8.384 1.00 93.12 93 PRO A CA 1
ATOM 707 C C . PRO A 1 93 ? 13.512 -8.517 -9.045 1.00 93.12 93 PRO A C 1
ATOM 709 O O . PRO A 1 93 ? 12.487 -8.391 -8.373 1.00 93.12 93 PRO A O 1
ATOM 712 N N . LEU A 1 94 ? 13.509 -8.379 -10.375 1.00 94.12 94 LEU A N 1
ATOM 713 C CA . LEU A 1 94 ? 12.320 -7.996 -11.146 1.00 94.12 94 LEU A CA 1
ATOM 714 C C . LEU A 1 94 ? 11.193 -9.030 -11.036 1.00 94.12 94 LEU A C 1
ATOM 716 O O . LEU A 1 94 ? 10.021 -8.663 -11.013 1.00 94.12 94 LEU A O 1
ATOM 720 N N . ASP A 1 95 ? 11.541 -10.308 -10.932 1.00 94.19 95 ASP A N 1
ATOM 721 C CA . ASP A 1 95 ? 10.617 -11.416 -10.701 1.00 94.19 95 ASP A CA 1
ATOM 722 C C . ASP A 1 95 ? 9.878 -11.282 -9.363 1.00 94.19 95 ASP A C 1
ATOM 724 O O . ASP A 1 95 ? 8.652 -11.399 -9.328 1.00 94.19 95 ASP A O 1
ATOM 728 N N . VAL A 1 96 ? 10.591 -10.931 -8.290 1.00 94.88 96 VAL A N 1
ATOM 729 C CA . VAL A 1 96 ? 9.996 -10.683 -6.968 1.00 94.88 96 VAL A CA 1
ATOM 730 C C . VAL A 1 96 ? 9.090 -9.454 -6.995 1.00 94.88 96 VAL A C 1
ATOM 732 O O . VAL A 1 96 ? 8.007 -9.479 -6.415 1.00 94.88 96 VAL A O 1
ATOM 735 N N . ILE A 1 97 ? 9.482 -8.382 -7.696 1.00 94.81 97 ILE A N 1
ATOM 736 C CA . ILE A 1 97 ? 8.620 -7.198 -7.862 1.00 94.81 97 ILE A CA 1
ATOM 737 C C . ILE A 1 97 ? 7.322 -7.582 -8.583 1.00 94.81 97 ILE A C 1
ATOM 739 O O . ILE A 1 97 ? 6.238 -7.180 -8.159 1.00 94.81 97 ILE A O 1
ATOM 743 N N . VAL A 1 98 ? 7.419 -8.369 -9.658 1.00 95.44 98 VAL A N 1
ATOM 744 C CA . VAL A 1 98 ? 6.254 -8.859 -10.409 1.00 95.44 98 VAL A CA 1
ATOM 745 C C . VAL A 1 98 ? 5.357 -9.715 -9.516 1.00 95.44 98 VAL A C 1
ATOM 747 O O . VAL A 1 98 ? 4.139 -9.533 -9.525 1.00 95.44 98 VAL A O 1
ATOM 750 N N . GLU A 1 99 ? 5.927 -10.641 -8.745 1.00 94.69 99 GLU A N 1
ATOM 751 C CA . GLU A 1 99 ? 5.172 -11.500 -7.830 1.00 94.69 99 GLU A CA 1
ATOM 752 C C . GLU A 1 99 ? 4.459 -10.682 -6.751 1.00 94.69 99 GLU A C 1
ATOM 754 O O . GLU A 1 99 ? 3.247 -10.817 -6.563 1.00 94.69 99 GLU A O 1
ATOM 759 N N . PHE A 1 100 ? 5.180 -9.765 -6.110 1.00 94.69 100 PHE A N 1
ATOM 760 C CA . PHE A 1 100 ? 4.616 -8.884 -5.097 1.00 94.69 100 PHE A CA 1
ATOM 761 C C . PHE A 1 100 ? 3.468 -8.042 -5.663 1.00 94.69 100 PHE A C 1
ATOM 763 O O . PHE A 1 100 ? 2.402 -7.954 -5.053 1.00 94.69 100 PHE A O 1
ATOM 770 N N . ALA A 1 101 ? 3.640 -7.478 -6.863 1.00 92.50 101 ALA A N 1
ATOM 771 C CA . ALA A 1 101 ? 2.600 -6.706 -7.532 1.00 92.50 101 ALA A CA 1
ATOM 772 C C . ALA A 1 101 ? 1.348 -7.547 -7.831 1.00 92.50 101 ALA A C 1
ATOM 774 O O . ALA A 1 101 ? 0.238 -7.051 -7.650 1.00 92.50 101 ALA A O 1
ATOM 775 N N . LYS A 1 102 ? 1.490 -8.819 -8.231 1.00 90.88 102 LYS A N 1
ATOM 776 C CA . LYS A 1 102 ? 0.341 -9.719 -8.460 1.00 90.88 102 LYS A CA 1
ATOM 777 C C . LYS A 1 102 ? -0.451 -9.979 -7.182 1.00 90.88 102 LYS A C 1
ATOM 779 O O . LYS A 1 102 ? -1.678 -10.010 -7.222 1.00 90.88 102 LYS A O 1
ATOM 784 N N . ILE A 1 103 ? 0.250 -10.169 -6.065 1.00 89.94 103 ILE A N 1
ATOM 785 C CA . ILE A 1 103 ? -0.371 -10.420 -4.761 1.00 89.94 103 ILE A CA 1
ATOM 786 C C . ILE A 1 103 ? -1.079 -9.154 -4.274 1.00 89.94 103 ILE A C 1
ATOM 788 O O . ILE A 1 103 ? -2.268 -9.185 -3.952 1.00 89.94 103 ILE A O 1
ATOM 792 N N . PHE A 1 104 ? -0.363 -8.029 -4.259 1.00 87.88 104 PHE A N 1
ATOM 793 C CA . PHE A 1 104 ? -0.866 -6.769 -3.725 1.00 87.88 104 PHE A CA 1
ATOM 794 C C . PHE A 1 104 ? -2.022 -6.210 -4.566 1.00 87.88 104 PHE A C 1
ATOM 796 O O . PHE A 1 104 ? -3.072 -5.860 -4.030 1.00 87.88 104 PHE A O 1
ATOM 803 N N . PHE A 1 105 ? -1.875 -6.200 -5.893 1.00 85.19 105 PHE A N 1
ATOM 804 C CA . PHE A 1 105 ? -2.914 -5.779 -6.836 1.00 85.19 105 PHE A CA 1
ATOM 805 C C . PHE A 1 105 ? -3.735 -6.975 -7.321 1.00 85.19 105 PHE A C 1
ATOM 807 O O . PHE A 1 105 ? -3.901 -7.199 -8.522 1.00 85.19 105 PHE A O 1
ATOM 814 N N . SER A 1 106 ? -4.252 -7.751 -6.368 1.00 81.56 106 SER A N 1
ATOM 815 C CA . SER A 1 106 ? -5.099 -8.915 -6.634 1.00 81.56 106 SER A CA 1
ATOM 816 C C . SER A 1 106 ? -6.203 -8.584 -7.651 1.00 81.56 106 SER A C 1
ATOM 818 O O . SER A 1 106 ? -7.000 -7.666 -7.454 1.00 81.56 106 SER A O 1
ATOM 820 N N . GLY A 1 107 ? -6.249 -9.342 -8.751 1.00 79.50 107 GLY A N 1
ATOM 821 C CA . GLY A 1 107 ? -7.181 -9.125 -9.867 1.00 79.50 107 GLY A CA 1
ATOM 822 C C . GLY A 1 107 ? -6.591 -8.388 -11.077 1.00 79.50 107 GLY A C 1
ATOM 823 O O . GLY A 1 107 ? -7.251 -8.337 -12.117 1.00 79.50 107 GLY A O 1
ATOM 824 N N . CYS A 1 108 ? -5.360 -7.875 -10.984 1.00 85.69 108 CYS A N 1
ATOM 825 C CA . CYS A 1 108 ? -4.572 -7.438 -12.136 1.00 85.69 108 CYS A CA 1
ATOM 826 C C . CYS A 1 108 ? -3.822 -8.599 -12.798 1.00 85.69 108 CYS A C 1
ATOM 828 O O . CYS A 1 108 ? -3.312 -9.501 -12.133 1.00 85.69 108 CYS A O 1
ATOM 830 N N . VAL A 1 109 ? -3.641 -8.496 -14.111 1.00 91.00 109 VAL A N 1
ATOM 831 C CA . VAL A 1 109 ? -2.517 -9.124 -14.811 1.00 91.00 109 VAL A CA 1
ATOM 832 C C . VAL A 1 109 ? -1.290 -8.235 -14.598 1.00 91.00 109 VAL A C 1
ATOM 834 O O . VAL A 1 109 ? -1.396 -7.015 -14.674 1.00 91.00 109 VAL A O 1
ATOM 837 N N . VAL A 1 110 ? -0.127 -8.819 -14.318 1.00 94.81 110 VAL A N 1
ATOM 838 C CA . VAL A 1 110 ? 1.134 -8.070 -14.207 1.00 94.81 110 VAL A CA 1
ATOM 839 C C . VAL A 1 110 ? 2.125 -8.641 -15.207 1.00 94.81 110 VAL A C 1
ATOM 841 O O . VAL A 1 110 ? 2.426 -9.838 -15.155 1.00 94.81 110 VAL A O 1
ATOM 844 N N . GLU A 1 111 ? 2.622 -7.784 -16.095 1.00 95.88 111 GLU A N 1
ATOM 845 C CA . GLU A 1 111 ? 3.534 -8.136 -17.181 1.00 95.88 111 GLU A CA 1
ATOM 846 C C . GLU A 1 111 ? 4.839 -7.352 -17.057 1.00 95.88 111 GLU A C 1
ATOM 848 O O . GLU A 1 111 ? 4.839 -6.133 -16.885 1.00 95.88 111 GLU A O 1
ATOM 853 N N . LEU A 1 112 ? 5.959 -8.068 -17.147 1.00 96.94 112 LEU A N 1
ATOM 854 C CA . LEU A 1 112 ? 7.285 -7.468 -17.193 1.00 96.94 112 LEU A CA 1
ATOM 855 C C . LEU A 1 112 ? 7.647 -7.183 -18.650 1.00 96.94 112 LEU A C 1
ATOM 857 O O . LEU A 1 112 ? 7.680 -8.098 -19.473 1.00 96.94 112 LEU A O 1
ATOM 861 N N . LEU A 1 113 ? 7.922 -5.921 -18.957 1.00 96.69 113 LEU A N 1
ATOM 862 C CA . LEU A 1 113 ? 8.403 -5.497 -20.264 1.00 96.69 113 LEU A CA 1
ATOM 863 C C . LEU A 1 113 ? 9.932 -5.634 -20.360 1.00 96.69 113 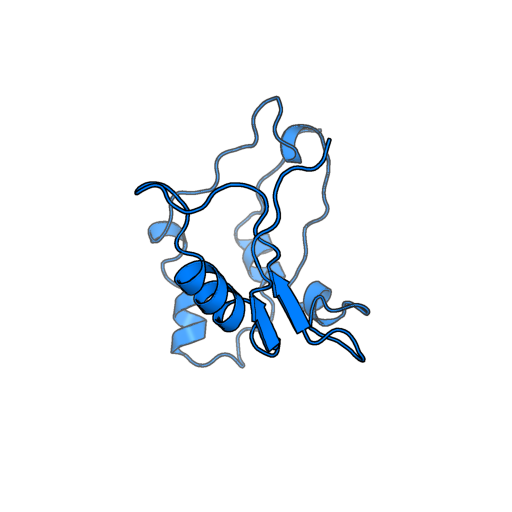LEU A C 1
ATOM 865 O O . LEU A 1 113 ? 10.613 -5.691 -19.331 1.00 96.69 113 LEU A O 1
ATOM 869 N N . PRO A 1 114 ? 10.492 -5.671 -21.583 1.00 94.81 114 PRO A N 1
ATOM 870 C CA . PRO A 1 114 ? 11.937 -5.654 -21.777 1.00 94.81 114 PRO A CA 1
ATOM 871 C C . PRO A 1 114 ? 12.561 -4.412 -21.147 1.00 94.81 114 PRO A C 1
ATOM 873 O O . PRO A 1 114 ? 12.023 -3.321 -21.300 1.00 94.81 114 PRO A O 1
ATOM 876 N N . THR A 1 115 ? 13.705 -4.559 -20.484 1.00 93.75 115 THR A N 1
ATOM 877 C CA . THR A 1 115 ? 14.469 -3.427 -19.949 1.00 93.75 115 THR A CA 1
ATOM 878 C C . THR A 1 115 ? 14.815 -2.424 -21.050 1.00 93.75 115 THR A C 1
ATOM 880 O O . THR A 1 115 ? 15.241 -2.818 -22.136 1.00 93.75 115 THR A O 1
ATOM 883 N N . VAL A 1 116 ? 14.655 -1.133 -20.758 1.00 94.00 116 VAL A N 1
ATOM 884 C CA . VAL A 1 116 ? 15.073 -0.038 -21.644 1.00 94.00 116 VAL A CA 1
ATOM 885 C C . VAL A 1 116 ? 16.175 0.786 -20.996 1.00 94.00 116 VAL A C 1
ATOM 887 O O . VAL A 1 116 ? 16.209 0.949 -19.777 1.00 94.00 116 VAL A O 1
ATOM 890 N N . ASP A 1 117 ? 17.063 1.344 -21.808 1.00 90.19 117 ASP A N 1
ATOM 891 C CA . ASP A 1 117 ? 18.076 2.278 -21.329 1.00 90.19 117 ASP A CA 1
ATOM 892 C C . ASP A 1 117 ? 17.493 3.678 -21.114 1.00 90.19 117 ASP A C 1
ATOM 894 O O . ASP A 1 117 ? 16.496 4.069 -21.728 1.00 90.19 117 ASP A O 1
ATOM 898 N N . PHE A 1 118 ? 18.159 4.477 -20.278 1.00 81.25 118 PHE A N 1
ATOM 899 C CA . PHE A 1 118 ? 17.901 5.913 -20.220 1.00 81.25 118 PHE A CA 1
ATOM 900 C C . PHE A 1 118 ? 18.296 6.546 -21.555 1.00 81.25 118 PHE A C 1
ATOM 902 O O . PHE A 1 118 ? 19.466 6.843 -21.796 1.00 81.25 118 PHE A O 1
ATOM 909 N N . THR A 1 119 ? 17.322 6.777 -22.427 1.00 68.25 119 THR A N 1
ATOM 910 C CA . THR A 1 119 ? 17.526 7.662 -23.571 1.00 68.25 119 THR A CA 1
ATOM 911 C C . THR A 1 119 ? 17.444 9.095 -23.048 1.00 68.25 119 THR A C 1
ATOM 913 O O . THR A 1 119 ? 16.421 9.489 -22.491 1.00 68.25 119 THR A O 1
ATOM 916 N N . LYS A 1 120 ? 18.551 9.841 -23.134 1.00 56.38 120 LYS A N 1
ATOM 917 C CA . LYS A 1 120 ? 18.526 11.301 -22.965 1.00 56.38 120 LYS A CA 1
ATOM 918 C C . LYS A 1 120 ? 17.857 11.958 -24.162 1.00 56.38 120 LYS A C 1
ATOM 920 O O . LYS A 1 120 ? 18.067 11.447 -25.285 1.00 56.38 120 LYS A O 1
#

Secondary structure (DSSP, 8-state):
----PPPHHHHHHHH---TTS-HHHHHHHHSSHHHHSPPPPPPPTTSHHHH--PPP--HHHHHH-SS-SS--TT--EEEE--BS---STTS--HHHHHHHHHHHTTT-EEEEPPPB----

Sequence (120 aa):
MSFTAPSNEQIAEALGDLSKLPNTMKMAVTNGIEDSFEPVPQPNGGDWLAQHNEKGQTMESFRKMSSKAIPHGTHKTIYIQPVGSFDHPRAAPLDVIVEFAKIFFSGCVVELLPTVDFTK